Protein AF-A0A9P0QB07-F1 (afdb_monomer)

Sequence (130 aa):
MILVLLLAVHTHYSDSAAIVNGRYKPMEPALGEVPFQVSLSMRINGSHYPFCGGSLVHPRWVLTAAHCLEQDGEPFPPHMMYATVGTININGKGGQRIKVETFIMNRKYLESDSGYDIGVVKLSANAKLD

Radius of gyration: 22.42 Å; Cα contacts (8 Å, |Δi|>4): 224; chains: 1; bounding box: 50×83×38 Å

Organism: Acanthoscelides obtectus (NCBI:txid200917)

Nearest PDB structures (foldseek):
  8ase-assembly2_B  TM=8.357E-01  e=7.840E-07  Homo sapiens
  6fug-assembly4_D  TM=8.154E-01  e=1.175E-06  Homo sapiens
  5zfi-assembly1_A  TM=8.701E-01  e=3.140E-06  Mus musculus
  8d95-assembly1_A  TM=8.135E-01  e=7.055E-06  Homo sapiens
  2xxl-assembly2_B  TM=6.632E-01  e=4.193E-06  Drosophila melanogaster

Structure (mmCIF, N/CA/C/O backbone):
data_AF-A0A9P0QB07-F1
#
_entry.id   AF-A0A9P0QB07-F1
#
loop_
_atom_site.group_PDB
_atom_site.id
_atom_site.type_symbol
_atom_site.label_atom_id
_atom_site.label_alt_id
_atom_site.label_comp_id
_atom_site.label_asym_id
_atom_site.label_entity_id
_atom_site.label_seq_id
_atom_site.pdbx_PDB_ins_code
_atom_site.Cartn_x
_atom_site.Cartn_y
_atom_site.Cartn_z
_atom_site.occupancy
_atom_site.B_iso_or_equiv
_atom_site.auth_seq_id
_atom_site.auth_comp_id
_atom_site.auth_asym_id
_atom_site.auth_atom_id
_atom_site.pdbx_PDB_model_num
ATOM 1 N N . MET A 1 1 ? 35.351 -67.241 -6.626 1.00 45.25 1 MET A N 1
ATOM 2 C CA . MET A 1 1 ? 35.882 -66.023 -5.968 1.00 45.25 1 MET A CA 1
ATOM 3 C C . MET A 1 1 ? 36.301 -65.094 -7.098 1.00 45.25 1 MET A C 1
ATOM 5 O O . MET A 1 1 ? 37.135 -65.509 -7.875 1.00 45.25 1 MET A O 1
ATOM 9 N N . ILE A 1 2 ? 35.697 -63.940 -7.362 1.00 42.00 2 ILE A N 1
ATOM 10 C CA . ILE A 1 2 ? 35.204 -62.908 -6.449 1.00 42.00 2 ILE A CA 1
ATOM 11 C C . ILE A 1 2 ? 33.822 -62.417 -6.904 1.00 42.00 2 ILE A C 1
ATOM 13 O O . ILE A 1 2 ? 33.584 -62.132 -8.072 1.00 42.00 2 ILE A O 1
ATOM 17 N N . LEU A 1 3 ? 32.938 -62.359 -5.917 1.00 41.25 3 LEU A N 1
ATOM 18 C CA . LEU A 1 3 ? 31.635 -61.719 -5.885 1.00 41.25 3 LEU A CA 1
ATOM 19 C C . LEU A 1 3 ? 31.871 -60.204 -5.757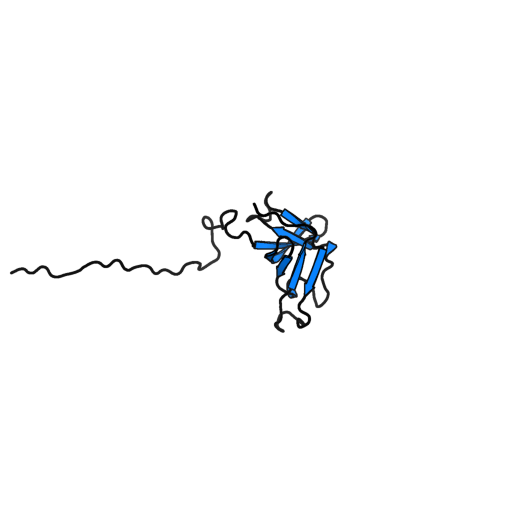 1.00 41.25 3 LEU A C 1
ATOM 21 O O . LEU A 1 3 ? 32.467 -59.790 -4.765 1.00 41.25 3 LEU A O 1
ATOM 25 N N . VAL A 1 4 ? 31.437 -59.380 -6.715 1.00 52.78 4 VAL A N 1
ATOM 26 C CA . VAL A 1 4 ? 31.348 -57.924 -6.497 1.00 52.78 4 VAL A CA 1
ATOM 27 C C . VAL A 1 4 ? 29.891 -57.593 -6.204 1.00 52.78 4 VAL A C 1
ATOM 29 O O . VAL A 1 4 ? 29.032 -57.582 -7.082 1.00 52.78 4 VAL A O 1
ATOM 32 N N . LEU A 1 5 ? 29.641 -57.429 -4.909 1.00 48.16 5 LEU A N 1
ATOM 33 C CA . LEU A 1 5 ? 28.399 -57.015 -4.277 1.00 48.16 5 LEU A CA 1
ATOM 34 C C . LEU A 1 5 ? 28.233 -55.490 -4.425 1.00 48.16 5 LEU A C 1
ATOM 36 O O . LEU A 1 5 ? 29.181 -54.779 -4.119 1.00 48.16 5 LEU A O 1
ATOM 40 N N . LEU A 1 6 ? 27.017 -55.056 -4.796 1.00 50.19 6 LEU A N 1
ATOM 41 C CA . LEU A 1 6 ? 26.301 -53.818 -4.407 1.00 50.19 6 LEU A CA 1
ATOM 42 C C . LEU A 1 6 ? 27.039 -52.469 -4.609 1.00 50.19 6 LEU A C 1
ATOM 44 O O . LEU A 1 6 ? 28.155 -52.250 -4.175 1.00 50.19 6 LEU A O 1
ATOM 48 N N . LEU A 1 7 ? 26.424 -51.448 -5.199 1.00 53.34 7 LEU A N 1
ATOM 49 C CA . LEU A 1 7 ? 25.240 -50.776 -4.671 1.00 53.34 7 LEU A CA 1
ATOM 50 C C . LEU A 1 7 ? 24.532 -50.051 -5.820 1.00 53.34 7 LEU A C 1
ATOM 52 O O . LEU A 1 7 ? 25.147 -49.281 -6.557 1.00 53.34 7 LEU A O 1
ATOM 56 N N . ALA A 1 8 ? 23.222 -50.260 -5.938 1.00 56.44 8 ALA A N 1
ATOM 57 C CA . ALA A 1 8 ? 22.360 -49.331 -6.646 1.00 56.44 8 ALA A CA 1
ATOM 58 C C . ALA A 1 8 ? 22.511 -47.961 -5.977 1.00 56.44 8 ALA A C 1
ATOM 60 O O . ALA A 1 8 ? 22.034 -47.765 -4.857 1.00 56.44 8 ALA A O 1
ATOM 61 N N . VAL A 1 9 ? 23.179 -47.020 -6.644 1.00 54.38 9 VAL A N 1
ATOM 62 C CA . VAL A 1 9 ? 23.099 -45.615 -6.256 1.00 54.38 9 VAL A CA 1
ATOM 63 C C . VAL A 1 9 ? 21.693 -45.161 -6.631 1.00 54.38 9 VAL A C 1
ATOM 65 O O . VAL A 1 9 ? 21.444 -44.654 -7.719 1.00 54.38 9 VAL A O 1
ATOM 68 N N . HIS A 1 10 ? 20.746 -45.385 -5.723 1.00 51.69 10 HIS A N 1
ATOM 69 C CA . HIS A 1 10 ? 19.566 -44.547 -5.664 1.00 51.69 10 HIS A CA 1
ATOM 70 C C . HIS A 1 10 ? 20.079 -43.158 -5.298 1.00 51.69 10 HIS A C 1
ATOM 72 O O . HIS A 1 10 ? 20.269 -42.852 -4.122 1.00 51.69 10 HIS A O 1
ATOM 78 N N . THR A 1 11 ? 20.325 -42.302 -6.288 1.00 51.16 11 THR A N 1
ATOM 79 C CA . THR A 1 11 ? 20.389 -40.863 -6.041 1.00 51.16 11 THR A CA 1
ATOM 80 C C . THR A 1 11 ? 18.973 -40.378 -5.725 1.00 51.16 11 THR A C 1
ATOM 82 O O . THR A 1 11 ? 18.347 -39.676 -6.511 1.00 51.16 11 THR A O 1
ATOM 85 N N . HIS A 1 12 ? 18.438 -40.778 -4.574 1.00 55.56 12 HIS A N 1
ATOM 86 C CA . HIS A 1 12 ? 17.408 -40.013 -3.893 1.00 55.56 12 HIS A CA 1
ATOM 87 C C . HIS A 1 12 ? 18.133 -38.998 -3.014 1.00 55.56 12 HIS A C 1
ATOM 89 O O . HIS A 1 12 ? 18.338 -39.219 -1.826 1.00 55.56 12 HIS A O 1
ATOM 95 N N . TYR A 1 13 ? 18.559 -37.893 -3.624 1.00 48.50 13 TYR A N 1
ATOM 96 C CA . TYR A 1 13 ? 18.925 -36.693 -2.881 1.00 48.50 13 TYR A CA 1
ATOM 97 C C . TYR A 1 13 ? 18.205 -35.495 -3.496 1.00 48.50 13 TYR A C 1
ATOM 99 O O . TYR A 1 13 ? 18.757 -34.724 -4.274 1.00 48.50 13 TYR A O 1
ATOM 107 N N . SER A 1 14 ? 16.918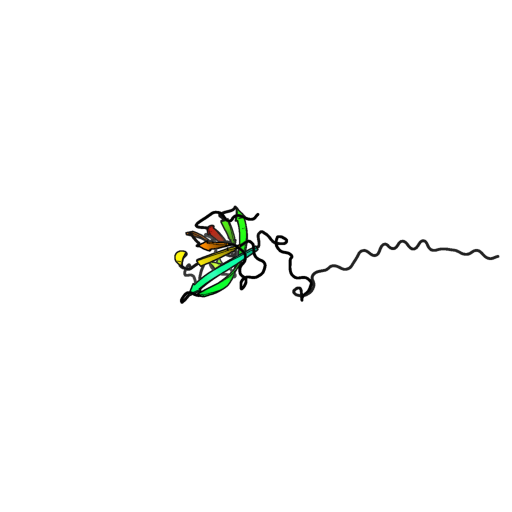 -35.402 -3.180 1.00 59.94 14 SER A N 1
ATOM 108 C CA . SER A 1 14 ? 16.169 -34.155 -3.225 1.00 59.94 14 SER A CA 1
ATOM 109 C C . SER A 1 14 ? 15.953 -33.741 -1.779 1.00 59.94 14 SER A C 1
ATOM 111 O O . SER A 1 14 ? 14.929 -34.098 -1.207 1.00 59.94 14 SER A O 1
ATOM 113 N N . ASP A 1 15 ? 16.913 -33.029 -1.187 1.00 61.66 15 ASP A N 1
ATOM 114 C CA . ASP A 1 15 ? 16.585 -32.105 -0.105 1.00 61.66 15 ASP A CA 1
ATOM 115 C C . ASP A 1 15 ? 17.647 -31.012 0.054 1.00 61.66 15 ASP A C 1
ATOM 117 O O . ASP A 1 15 ? 18.802 -31.243 0.419 1.00 61.66 15 ASP A O 1
ATOM 121 N N . SER A 1 16 ? 17.243 -29.786 -0.242 1.00 60.06 16 SER A N 1
ATOM 122 C CA . SER A 1 16 ? 17.785 -28.589 0.388 1.00 60.06 16 SER A CA 1
ATOM 123 C C . SER A 1 16 ? 16.675 -27.557 0.317 1.00 60.06 16 SER A C 1
ATOM 125 O O . SER A 1 16 ? 16.507 -26.880 -0.698 1.00 60.06 16 SER A O 1
ATOM 127 N N . ALA A 1 17 ? 15.865 -27.494 1.373 1.00 69.12 17 ALA A N 1
ATOM 128 C CA . ALA A 1 17 ? 14.925 -26.405 1.582 1.00 69.12 17 ALA A CA 1
ATOM 129 C C . ALA A 1 17 ? 15.602 -25.047 1.302 1.00 69.12 17 ALA A C 1
ATOM 131 O O . ALA A 1 17 ? 16.729 -24.789 1.730 1.00 69.12 17 ALA A O 1
ATOM 132 N N . ALA A 1 18 ? 14.907 -24.200 0.544 1.00 70.19 18 ALA A N 1
ATOM 133 C CA . ALA A 1 18 ? 15.418 -22.963 -0.034 1.00 70.19 18 ALA A CA 1
ATOM 134 C C . ALA A 1 18 ? 14.493 -21.767 0.268 1.00 70.19 18 ALA A C 1
ATOM 136 O O . ALA A 1 18 ? 13.335 -21.933 0.640 1.00 70.19 18 ALA A O 1
ATOM 137 N N . ILE A 1 19 ? 15.047 -20.565 0.059 1.00 66.31 19 ILE A N 1
ATOM 138 C CA . ILE A 1 19 ? 14.808 -19.296 0.778 1.00 66.31 19 ILE A CA 1
ATOM 139 C C . ILE A 1 19 ? 15.261 -19.369 2.249 1.00 66.31 19 ILE A C 1
ATOM 141 O O . ILE A 1 19 ? 14.477 -19.577 3.168 1.00 66.31 19 ILE A O 1
ATOM 145 N N . VAL A 1 20 ? 16.561 -19.122 2.447 1.00 73.62 20 VAL A N 1
ATOM 146 C CA . VAL A 1 20 ? 17.168 -18.596 3.682 1.00 73.62 20 VAL A CA 1
ATOM 147 C C . VAL A 1 20 ? 17.962 -17.341 3.277 1.00 73.62 20 VAL A C 1
ATOM 149 O O . VAL A 1 20 ? 18.719 -17.401 2.307 1.00 73.62 20 VAL A O 1
ATOM 152 N N . ASN A 1 21 ? 17.784 -16.230 4.011 1.00 79.06 21 ASN A N 1
ATOM 153 C CA . ASN A 1 21 ? 18.064 -14.818 3.651 1.00 79.06 21 ASN A CA 1
ATOM 154 C C . ASN A 1 21 ? 17.045 -14.165 2.692 1.00 79.06 21 ASN A C 1
ATOM 156 O O . ASN A 1 21 ? 16.202 -14.827 2.090 1.00 79.06 21 ASN A O 1
ATOM 160 N N . GLY A 1 22 ? 17.149 -12.837 2.543 1.00 70.38 22 GLY A N 1
ATOM 161 C CA . GLY A 1 22 ? 16.575 -12.103 1.414 1.00 70.38 22 GLY A CA 1
ATOM 162 C C . GLY A 1 22 ? 17.403 -12.365 0.156 1.00 70.38 22 GLY A C 1
ATOM 163 O O . GLY A 1 22 ? 18.632 -12.416 0.221 1.00 70.38 22 GLY A O 1
ATOM 164 N N . ARG A 1 23 ? 16.741 -12.591 -0.981 1.00 71.00 23 ARG A N 1
ATOM 165 C CA . ARG A 1 23 ? 17.412 -12.906 -2.248 1.00 71.00 23 ARG A CA 1
ATOM 166 C C . ARG A 1 23 ? 18.409 -11.777 -2.599 1.00 71.00 23 ARG A C 1
ATOM 168 O O . ARG A 1 23 ? 18.017 -10.625 -2.702 1.00 71.00 23 ARG A O 1
ATOM 175 N N . TYR A 1 24 ? 19.699 -12.098 -2.753 1.00 55.59 24 TYR A N 1
ATOM 176 C CA . TYR A 1 24 ? 20.693 -11.214 -3.385 1.00 55.59 24 TYR A CA 1
ATOM 177 C C . TYR A 1 24 ? 20.628 -11.451 -4.899 1.00 55.59 24 TYR A C 1
ATOM 179 O O . TYR A 1 24 ? 20.307 -12.567 -5.330 1.00 55.59 24 TYR A O 1
ATOM 187 N N . LYS A 1 25 ? 20.927 -10.438 -5.727 1.00 56.00 25 LYS A N 1
ATOM 188 C CA . LYS A 1 25 ? 21.062 -10.649 -7.181 1.00 56.00 25 LYS A CA 1
ATOM 189 C C . LYS A 1 25 ? 21.939 -11.890 -7.418 1.00 56.00 25 LYS A C 1
ATOM 191 O O . LYS A 1 25 ? 23.031 -11.954 -6.859 1.00 56.00 25 LYS A O 1
ATOM 196 N N . PRO A 1 26 ? 21.481 -12.875 -8.205 1.00 58.25 26 PRO A N 1
ATOM 197 C CA . PRO A 1 26 ? 20.534 -12.723 -9.311 1.00 58.25 26 PRO A CA 1
ATOM 198 C C . PRO A 1 26 ? 19.084 -13.166 -9.040 1.00 58.25 26 PRO A C 1
ATOM 200 O O . PRO A 1 26 ? 18.301 -13.172 -9.980 1.00 58.25 26 PRO A O 1
ATOM 203 N N . MET A 1 27 ? 18.696 -13.541 -7.816 1.00 65.38 27 MET A N 1
ATOM 204 C CA . MET A 1 27 ? 17.413 -14.236 -7.593 1.00 65.38 27 MET A CA 1
ATOM 205 C C . MET A 1 27 ? 16.186 -13.318 -7.387 1.00 65.38 27 MET A C 1
ATOM 207 O O . MET A 1 27 ? 15.149 -13.794 -6.939 1.00 65.38 27 MET A O 1
ATOM 211 N N . GLU A 1 28 ? 16.254 -12.023 -7.702 1.00 74.12 28 GLU A N 1
ATOM 212 C CA . GLU A 1 28 ? 15.074 -11.135 -7.647 1.00 74.12 28 GLU A CA 1
ATOM 213 C C . GLU A 1 28 ? 13.888 -11.730 -8.428 1.00 74.12 28 GLU A C 1
ATOM 215 O O . GLU A 1 28 ? 14.119 -12.362 -9.464 1.00 74.12 28 GLU A O 1
ATOM 220 N N . PRO A 1 29 ? 12.637 -11.559 -7.956 1.00 79.69 29 PRO A N 1
ATOM 221 C CA . PRO A 1 29 ? 11.487 -12.099 -8.660 1.00 79.69 29 PRO A CA 1
ATOM 222 C C . PRO A 1 29 ? 11.454 -11.570 -10.092 1.00 79.69 29 PRO A C 1
ATOM 224 O O . PRO A 1 29 ? 11.656 -10.375 -10.330 1.00 79.69 29 PRO A O 1
ATOM 227 N N . ALA A 1 30 ? 11.181 -12.450 -11.050 1.00 86.88 30 ALA A N 1
ATOM 228 C CA . ALA A 1 30 ? 10.927 -12.023 -12.416 1.00 86.88 30 ALA A CA 1
ATOM 229 C C . ALA A 1 30 ? 9.674 -11.132 -12.458 1.00 86.88 30 ALA A C 1
ATOM 231 O O . ALA A 1 30 ? 8.772 -11.236 -11.618 1.00 86.88 30 ALA A O 1
ATOM 232 N N . LEU A 1 31 ? 9.589 -10.247 -13.455 1.00 87.62 31 LEU A N 1
ATOM 233 C CA . LEU A 1 31 ? 8.369 -9.473 -13.665 1.00 87.62 31 LEU A CA 1
ATOM 234 C C . LEU A 1 31 ? 7.199 -10.445 -13.887 1.00 87.62 31 LEU A C 1
ATOM 236 O O . LEU A 1 31 ? 7.266 -11.293 -14.772 1.00 87.62 31 LEU A O 1
ATOM 240 N N . GLY A 1 32 ? 6.157 -10.329 -13.063 1.00 87.25 32 GLY A N 1
ATOM 241 C CA . GLY A 1 32 ? 4.999 -11.226 -13.093 1.00 87.25 32 GLY A CA 1
ATOM 242 C C . GLY A 1 32 ? 5.088 -12.455 -12.178 1.00 87.25 32 GLY A C 1
ATOM 243 O O . GLY A 1 32 ? 4.086 -13.143 -12.042 1.00 87.25 32 GLY A O 1
ATOM 244 N N . GLU A 1 33 ? 6.213 -12.716 -11.497 1.00 90.00 33 GLU A N 1
ATOM 245 C CA . GLU A 1 33 ? 6.332 -13.834 -10.532 1.00 90.00 33 GLU A CA 1
ATOM 246 C C . GLU A 1 33 ? 5.476 -13.604 -9.272 1.00 90.00 33 GLU A C 1
ATOM 248 O O . GLU A 1 33 ? 4.911 -14.541 -8.713 1.00 90.00 33 GLU A O 1
ATOM 253 N N . VAL A 1 34 ? 5.333 -12.342 -8.851 1.00 91.50 34 VAL A N 1
ATOM 254 C CA . VAL A 1 34 ? 4.519 -11.916 -7.696 1.00 91.50 34 VAL A CA 1
ATOM 255 C C . VAL A 1 34 ? 3.493 -10.853 -8.112 1.00 91.50 34 VAL A C 1
ATOM 257 O O . VAL A 1 34 ? 3.557 -9.703 -7.674 1.00 91.50 34 VAL A O 1
ATOM 260 N N . PRO A 1 35 ? 2.533 -11.194 -8.992 1.00 92.38 35 PRO A N 1
ATOM 261 C CA . PRO A 1 35 ? 1.668 -10.206 -9.641 1.00 92.38 35 PRO A CA 1
ATOM 262 C C . PRO A 1 35 ? 0.727 -9.510 -8.648 1.00 92.38 35 PRO A C 1
ATOM 264 O O . PRO A 1 35 ? 0.310 -8.376 -8.867 1.00 92.38 35 PRO A O 1
ATOM 267 N N . PHE A 1 36 ? 0.431 -10.169 -7.527 1.00 96.19 36 PHE A N 1
ATOM 268 C CA . PHE A 1 36 ? -0.394 -9.637 -6.448 1.00 96.19 36 PHE A CA 1
ATOM 269 C C . PHE A 1 36 ? 0.352 -8.665 -5.524 1.00 96.19 36 PHE A C 1
ATOM 271 O O . PHE A 1 36 ? -0.308 -8.014 -4.719 1.00 96.19 36 PHE A O 1
ATOM 278 N N . GLN A 1 37 ? 1.684 -8.548 -5.602 1.00 96.81 37 GLN A N 1
ATOM 279 C CA . GLN A 1 37 ? 2.441 -7.681 -4.701 1.00 96.81 37 GLN A CA 1
ATOM 280 C C . GLN A 1 37 ? 2.061 -6.212 -4.912 1.00 96.81 37 GLN A C 1
ATOM 282 O O . GLN A 1 37 ? 2.099 -5.684 -6.028 1.00 96.81 37 GLN A O 1
ATOM 287 N N . VAL A 1 38 ? 1.731 -5.538 -3.812 1.00 98.12 38 VAL A N 1
ATOM 288 C CA . VAL A 1 38 ? 1.395 -4.114 -3.788 1.00 98.12 38 VAL A CA 1
ATOM 289 C C . VAL A 1 38 ? 2.346 -3.384 -2.862 1.00 98.12 38 VAL A C 1
ATOM 291 O O . VAL A 1 38 ? 2.655 -3.859 -1.772 1.00 98.12 38 VAL A O 1
ATOM 294 N N . SER A 1 39 ? 2.760 -2.187 -3.265 1.00 97.81 39 SER A N 1
ATOM 295 C CA . SER A 1 39 ? 3.326 -1.214 -2.337 1.00 97.81 39 SER A CA 1
ATOM 296 C C . SER A 1 39 ? 2.328 -0.101 -2.056 1.00 97.81 39 SER A C 1
ATOM 298 O O . SER A 1 39 ? 1.833 0.550 -2.981 1.00 97.81 39 SER A O 1
ATOM 300 N N . LEU A 1 40 ? 2.058 0.127 -0.774 1.00 98.44 40 LEU A N 1
ATOM 301 C CA . LEU A 1 40 ? 1.329 1.285 -0.284 1.00 98.44 40 LEU A CA 1
ATOM 302 C C . LEU A 1 40 ? 2.312 2.425 -0.017 1.00 98.44 40 LEU A C 1
ATOM 304 O O . LEU A 1 40 ? 3.371 2.241 0.586 1.00 98.44 40 LEU A O 1
ATOM 308 N N . SER A 1 41 ? 1.953 3.612 -0.496 1.00 97.62 41 SER A N 1
ATOM 309 C CA . SER A 1 41 ? 2.778 4.813 -0.404 1.00 97.62 41 SER A CA 1
ATOM 310 C C . SER A 1 41 ? 1.946 6.042 -0.070 1.00 97.62 41 SER A C 1
ATOM 312 O O . SER A 1 41 ? 0.783 6.136 -0.470 1.00 97.62 41 SER A O 1
ATOM 314 N N . MET A 1 42 ? 2.548 6.997 0.634 1.00 97.12 42 MET A N 1
ATOM 315 C CA . MET A 1 42 ? 1.970 8.320 0.859 1.00 97.12 42 MET A CA 1
ATOM 316 C C . MET A 1 42 ? 2.595 9.339 -0.082 1.00 97.12 42 MET A C 1
ATOM 318 O O . MET A 1 42 ? 3.795 9.299 -0.349 1.00 97.12 42 MET A O 1
ATOM 322 N N . ARG A 1 43 ? 1.788 10.278 -0.573 1.00 95.69 43 ARG A N 1
ATOM 323 C CA . ARG A 1 43 ? 2.269 11.425 -1.339 1.00 95.69 43 ARG A CA 1
ATOM 324 C C . ARG A 1 43 ? 2.509 12.607 -0.408 1.00 95.69 43 ARG A C 1
ATOM 326 O O . ARG A 1 43 ? 1.558 13.245 0.028 1.00 95.69 43 ARG A O 1
ATOM 333 N N . ILE A 1 44 ? 3.777 12.924 -0.170 1.00 94.25 44 ILE A N 1
ATOM 334 C CA . ILE A 1 44 ? 4.221 14.022 0.696 1.00 94.25 44 ILE A CA 1
ATOM 335 C C . ILE A 1 44 ? 5.131 14.926 -0.140 1.00 94.25 44 ILE A C 1
ATOM 337 O O . ILE A 1 44 ? 6.033 14.443 -0.818 1.00 94.25 44 ILE A O 1
ATOM 341 N N . ASN A 1 45 ? 4.878 16.238 -0.153 1.00 94.06 45 ASN A N 1
ATOM 342 C CA . ASN A 1 45 ? 5.690 17.222 -0.891 1.00 94.06 45 ASN A CA 1
ATOM 343 C C . ASN A 1 45 ? 5.955 16.853 -2.368 1.00 94.06 45 ASN A C 1
ATOM 345 O O . ASN A 1 45 ? 7.033 17.088 -2.904 1.00 94.06 45 ASN A O 1
ATOM 349 N N . GLY A 1 46 ? 4.972 16.235 -3.031 1.00 90.69 46 GLY A N 1
ATOM 350 C CA . GLY A 1 46 ? 5.080 15.810 -4.432 1.00 90.69 46 GLY A CA 1
ATOM 351 C C . GLY A 1 46 ? 5.772 14.461 -4.662 1.00 90.69 46 GLY A C 1
ATOM 352 O O . GLY A 1 46 ? 5.639 13.919 -5.756 1.00 90.69 46 GLY A O 1
ATOM 353 N N . SER A 1 47 ? 6.409 13.886 -3.642 1.00 92.62 47 SER A N 1
ATOM 354 C CA . SER A 1 47 ? 7.093 12.590 -3.698 1.00 92.62 47 SER A CA 1
ATOM 355 C C . SER A 1 47 ? 6.236 11.472 -3.109 1.00 92.62 47 SER A C 1
ATOM 357 O O . SER A 1 47 ? 5.412 11.708 -2.228 1.00 92.62 47 SER A O 1
ATOM 359 N N . HIS A 1 48 ? 6.426 10.246 -3.600 1.00 92.81 48 HIS A N 1
ATOM 360 C CA . HIS A 1 48 ? 5.770 9.051 -3.068 1.00 92.81 48 HIS A CA 1
ATOM 361 C C . HIS A 1 48 ? 6.721 8.309 -2.132 1.00 92.81 48 HIS A C 1
ATOM 363 O O . HIS A 1 48 ? 7.801 7.907 -2.556 1.00 92.81 48 HIS A O 1
ATOM 369 N N . TYR A 1 49 ? 6.293 8.099 -0.892 1.00 95.38 49 TYR A N 1
ATOM 370 C CA . TYR A 1 49 ? 7.050 7.413 0.149 1.00 95.38 49 TYR A CA 1
ATOM 371 C C . TYR A 1 49 ? 6.392 6.064 0.439 1.00 95.38 49 TYR A C 1
ATOM 373 O O . TYR A 1 49 ? 5.303 6.045 1.018 1.00 95.38 49 TYR A O 1
ATOM 381 N N . PRO A 1 50 ? 6.986 4.946 -0.014 1.00 96.19 50 PRO A N 1
ATOM 382 C CA . PRO A 1 50 ? 6.524 3.605 0.327 1.00 96.19 50 PRO A CA 1
ATOM 383 C C . PRO A 1 50 ? 6.632 3.380 1.833 1.00 96.19 50 PRO A C 1
ATOM 385 O O . PRO A 1 50 ? 7.666 3.697 2.417 1.00 96.19 50 PRO A O 1
ATOM 388 N N . PHE A 1 51 ? 5.588 2.831 2.447 1.00 97.19 51 PHE A N 1
ATOM 389 C CA . PHE A 1 51 ? 5.559 2.605 3.897 1.00 97.19 51 PHE A CA 1
ATOM 390 C C . PHE A 1 51 ? 5.033 1.216 4.280 1.00 97.19 51 PHE A C 1
ATOM 392 O O . PHE A 1 51 ? 5.451 0.676 5.296 1.00 97.19 51 PHE A O 1
ATOM 399 N N . CYS A 1 52 ? 4.176 0.605 3.455 1.00 98.31 52 CYS A N 1
ATOM 400 C CA . CYS A 1 52 ? 3.643 -0.737 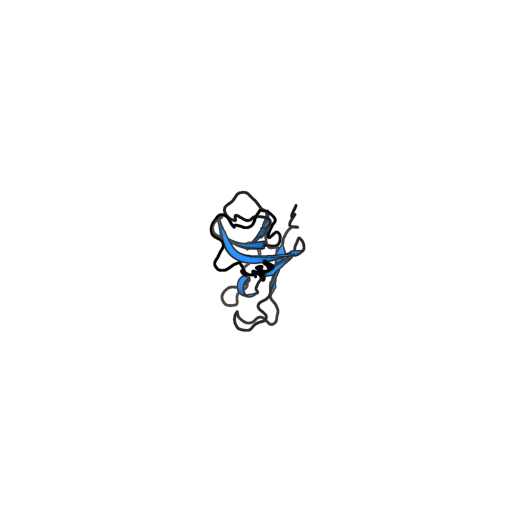3.693 1.00 98.31 52 CYS A CA 1
ATOM 401 C C . CYS A 1 52 ? 3.553 -1.559 2.403 1.00 98.31 52 CYS A C 1
ATOM 403 O O . CYS A 1 52 ? 3.626 -1.038 1.284 1.00 98.31 52 CYS A O 1
ATOM 405 N N . GLY A 1 53 ? 3.378 -2.867 2.576 1.00 98.31 53 GLY A N 1
ATOM 406 C CA . GLY A 1 53 ? 2.997 -3.791 1.514 1.00 98.31 53 GLY A CA 1
ATOM 407 C C . GLY A 1 53 ? 1.484 -4.002 1.435 1.00 98.31 53 GLY A C 1
ATOM 408 O O . GLY A 1 53 ? 0.712 -3.426 2.196 1.00 98.31 53 GLY A O 1
ATOM 409 N N . GLY A 1 54 ? 1.066 -4.860 0.513 1.00 98.50 54 GLY A N 1
ATOM 410 C CA . GLY A 1 54 ? -0.299 -5.357 0.403 1.00 98.50 54 GLY A CA 1
ATOM 411 C C . GLY A 1 54 ? -0.406 -6.432 -0.675 1.00 98.50 54 GLY A C 1
ATOM 412 O O . GLY A 1 54 ? 0.547 -6.678 -1.414 1.00 98.50 54 GLY A O 1
ATOM 413 N N . SER A 1 55 ? -1.572 -7.064 -0.774 1.00 98.62 55 SER A N 1
ATOM 414 C CA . SER A 1 55 ? -1.886 -8.074 -1.791 1.00 98.62 55 SER A CA 1
ATOM 415 C C . SER A 1 55 ? -3.113 -7.670 -2.600 1.00 98.62 55 SER A C 1
ATOM 417 O O . SER A 1 55 ? -4.178 -7.429 -2.035 1.00 98.62 55 SER A O 1
ATOM 419 N N . LEU A 1 56 ? -2.997 -7.606 -3.924 1.00 98.44 56 LEU A N 1
ATOM 420 C CA . LEU A 1 56 ? -4.130 -7.359 -4.810 1.00 98.44 56 LEU A CA 1
ATOM 421 C C . LEU A 1 56 ? -5.004 -8.621 -4.875 1.00 98.44 56 LEU A C 1
ATOM 423 O O . 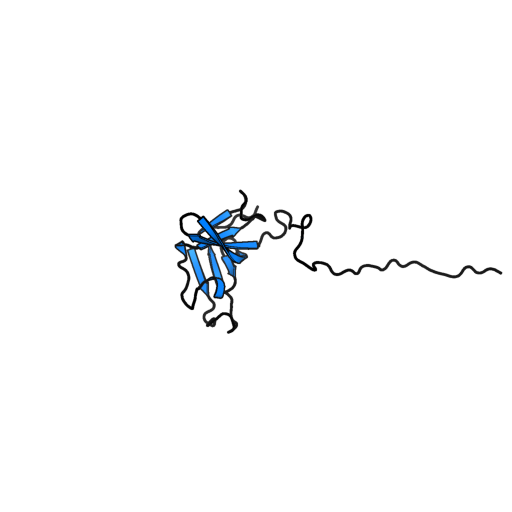LEU A 1 56 ? -4.638 -9.603 -5.511 1.00 98.44 56 LEU A O 1
ATOM 427 N N . VAL A 1 57 ? -6.164 -8.586 -4.219 1.00 98.31 57 VAL A N 1
ATOM 428 C CA . VAL A 1 57 ? -7.111 -9.720 -4.146 1.00 98.31 57 VAL A CA 1
ATOM 429 C C . VAL A 1 57 ? -8.275 -9.584 -5.132 1.00 98.31 57 VAL A C 1
ATOM 431 O O . VAL A 1 57 ? -9.017 -10.527 -5.382 1.00 98.31 57 VAL A O 1
ATOM 434 N N . HIS A 1 58 ? -8.440 -8.393 -5.704 1.00 98.06 58 HIS A N 1
ATOM 435 C CA . HIS A 1 58 ? -9.398 -8.054 -6.753 1.00 98.06 58 HIS A CA 1
ATOM 436 C C . HIS A 1 58 ? -8.828 -6.858 -7.528 1.00 98.06 58 HIS A C 1
ATOM 438 O O . HIS A 1 58 ? -8.141 -6.048 -6.904 1.00 98.06 58 HIS A O 1
ATOM 444 N N . PRO A 1 59 ? -9.182 -6.613 -8.807 1.00 98.06 59 PRO A N 1
ATOM 445 C CA . PRO A 1 59 ? -8.704 -5.442 -9.557 1.00 98.06 59 PRO A CA 1
ATOM 446 C C . PRO A 1 59 ? -8.864 -4.081 -8.857 1.00 98.06 59 PRO A C 1
ATOM 448 O O . PRO A 1 59 ? -8.215 -3.119 -9.235 1.00 98.06 59 PRO A O 1
ATOM 451 N N . ARG A 1 60 ? -9.714 -3.973 -7.830 1.00 98.38 60 ARG A N 1
ATOM 452 C CA . ARG A 1 60 ? -9.909 -2.747 -7.031 1.00 98.38 60 ARG A CA 1
ATOM 453 C C . ARG A 1 60 ? -9.680 -2.904 -5.535 1.00 98.38 60 ARG A C 1
ATOM 455 O O . ARG A 1 60 ? -9.893 -1.931 -4.822 1.00 98.38 60 ARG A O 1
ATOM 462 N N . TRP A 1 61 ? -9.327 -4.091 -5.054 1.00 98.75 61 TRP A N 1
ATOM 463 C CA . TRP A 1 61 ? -9.181 -4.323 -3.619 1.00 98.75 61 TRP A CA 1
ATOM 464 C C . TRP A 1 61 ? -7.805 -4.874 -3.306 1.00 98.75 61 TRP A C 1
ATOM 466 O O . TRP A 1 61 ? -7.389 -5.896 -3.856 1.00 98.75 61 TRP A O 1
ATOM 476 N N . VAL A 1 62 ? -7.126 -4.182 -2.399 1.00 98.88 62 VAL A N 1
ATOM 477 C CA . VAL A 1 62 ? -5.848 -4.592 -1.832 1.00 98.88 62 VAL A CA 1
ATOM 478 C C . VAL A 1 62 ? -6.086 -4.995 -0.385 1.00 98.88 62 VAL A C 1
ATOM 480 O O . VAL A 1 62 ? -6.648 -4.222 0.387 1.00 98.88 62 VAL A O 1
ATOM 483 N N . LEU A 1 63 ? -5.671 -6.202 -0.028 1.00 98.88 63 LEU A N 1
ATOM 484 C CA . LEU A 1 63 ? -5.604 -6.675 1.346 1.00 98.88 63 LEU A CA 1
ATOM 485 C C . LEU A 1 63 ? -4.299 -6.192 1.989 1.00 98.88 63 LEU A C 1
ATOM 487 O O . LEU A 1 63 ? -3.242 -6.263 1.363 1.00 98.88 63 LEU A O 1
ATOM 491 N N . THR A 1 64 ? -4.369 -5.707 3.223 1.00 98.75 64 THR A N 1
ATOM 492 C CA . THR A 1 64 ? -3.226 -5.196 3.992 1.00 98.75 64 THR A CA 1
ATOM 493 C C . THR A 1 64 ? -3.475 -5.371 5.495 1.00 98.75 64 THR A C 1
ATOM 495 O O . THR A 1 64 ? -4.537 -5.843 5.901 1.00 98.75 64 THR A O 1
ATOM 498 N N . ALA A 1 65 ? -2.506 -4.992 6.321 1.00 98.31 65 ALA A N 1
ATOM 499 C CA . ALA A 1 65 ? -2.679 -4.807 7.757 1.00 98.31 65 ALA A CA 1
ATOM 500 C C . ALA A 1 65 ? -3.511 -3.547 8.069 1.00 98.31 65 ALA A C 1
ATOM 502 O O . ALA A 1 65 ? -3.499 -2.587 7.291 1.00 98.31 65 ALA A O 1
ATOM 503 N N . ALA A 1 66 ? -4.226 -3.545 9.195 1.00 98.31 66 ALA A N 1
ATOM 504 C CA . ALA A 1 66 ? -4.959 -2.380 9.685 1.00 98.31 66 ALA A CA 1
ATOM 505 C C . ALA A 1 66 ? -4.003 -1.301 10.211 1.00 98.31 66 ALA A C 1
ATOM 507 O O . ALA A 1 66 ? -4.218 -0.133 9.902 1.00 98.31 66 ALA A O 1
ATOM 508 N N . HIS A 1 67 ? -2.904 -1.682 10.873 1.00 97.38 67 HIS A N 1
ATOM 509 C CA . HIS A 1 67 ? -1.896 -0.727 11.357 1.00 97.38 67 HIS A CA 1
ATOM 510 C C . HIS A 1 67 ? -1.227 0.068 10.221 1.00 97.38 67 HIS A C 1
ATOM 512 O O . HIS A 1 67 ? -0.675 1.138 10.433 1.00 97.38 67 HIS A O 1
ATOM 518 N N . CYS A 1 68 ? -1.283 -0.426 8.978 1.00 98.06 68 CYS A N 1
ATOM 519 C CA . CYS A 1 68 ? -0.818 0.319 7.804 1.00 98.06 68 CYS A CA 1
ATOM 520 C C . CYS A 1 68 ? -1.768 1.460 7.392 1.00 98.06 68 CYS A C 1
ATOM 522 O O . CYS A 1 68 ? -1.474 2.199 6.454 1.00 98.06 68 CYS A O 1
ATOM 524 N N . LEU A 1 69 ? -2.953 1.563 7.990 1.00 98.12 69 LEU A N 1
ATOM 525 C CA . LEU A 1 69 ? -4.012 2.485 7.574 1.00 98.12 69 LEU A CA 1
ATOM 526 C C . LEU A 1 69 ? -4.239 3.619 8.582 1.00 98.12 69 LEU A C 1
ATOM 528 O O . LEU A 1 69 ? -5.116 4.455 8.363 1.00 98.12 69 LEU A O 1
ATOM 532 N N . GLU A 1 70 ? -3.441 3.672 9.643 1.00 96.12 70 GLU A N 1
ATOM 533 C CA . GLU A 1 70 ? -3.528 4.645 10.727 1.00 96.12 70 GLU A CA 1
ATOM 534 C C . GLU A 1 70 ? -2.143 4.993 11.285 1.00 96.12 70 GLU A C 1
ATOM 536 O O . GLU A 1 70 ? -1.153 4.320 10.994 1.00 96.12 70 GLU A O 1
ATOM 541 N N . GLN A 1 71 ? -2.087 6.084 12.041 1.00 94.00 71 GLN A N 1
ATOM 542 C CA . GLN A 1 71 ? -0.949 6.475 12.857 1.00 94.00 71 GLN A CA 1
ATOM 543 C C . GLN A 1 71 ? -1.476 6.902 14.227 1.00 94.00 71 GLN A C 1
ATOM 545 O O . GLN A 1 71 ? -2.249 7.855 14.315 1.00 94.00 71 GLN A O 1
ATOM 550 N N . ASP A 1 72 ? -1.025 6.228 15.284 1.00 91.69 72 ASP A N 1
ATOM 551 C CA . ASP A 1 72 ? -1.388 6.526 16.675 1.00 91.69 72 ASP A CA 1
ATOM 552 C C . ASP A 1 72 ? -2.914 6.542 16.925 1.00 91.69 72 ASP A C 1
ATOM 554 O O . ASP A 1 72 ? -3.437 7.365 17.675 1.00 91.69 72 ASP A O 1
ATOM 558 N N . GLY A 1 73 ? -3.639 5.626 16.277 1.00 90.81 73 GLY A N 1
ATOM 559 C CA . GLY A 1 73 ? -5.094 5.469 16.341 1.00 90.81 73 GLY A CA 1
ATOM 560 C C . GLY A 1 73 ? -5.868 6.322 15.333 1.00 90.81 73 GLY A C 1
ATOM 561 O O . GLY A 1 73 ? -7.075 6.126 15.165 1.00 90.81 73 GLY A O 1
ATOM 562 N N . GLU A 1 74 ? -5.200 7.237 14.630 1.00 95.12 74 GLU A N 1
ATOM 563 C CA . GLU A 1 74 ? -5.833 8.156 13.688 1.00 95.12 74 GLU A CA 1
ATOM 564 C C . GLU A 1 74 ? -5.705 7.651 12.240 1.00 95.12 74 GLU A C 1
ATOM 566 O O . GLU A 1 74 ? -4.590 7.510 11.726 1.00 95.12 74 GLU A O 1
ATOM 571 N N . PRO A 1 75 ? -6.821 7.393 11.526 1.00 96.75 75 PRO A N 1
ATOM 572 C CA . PRO A 1 75 ? -6.775 6.906 10.152 1.00 96.75 75 PRO A CA 1
ATOM 573 C C . PRO A 1 75 ? -6.052 7.870 9.206 1.00 96.75 75 PRO A C 1
ATOM 575 O O . PRO A 1 75 ? -6.325 9.075 9.185 1.00 96.75 75 PRO A O 1
ATOM 578 N N . PHE A 1 76 ? -5.202 7.338 8.325 1.00 96.88 76 PHE A N 1
ATOM 579 C CA . PHE A 1 76 ? -4.567 8.156 7.298 1.00 96.88 76 PHE A CA 1
ATOM 580 C C . PHE A 1 76 ? -5.607 8.770 6.346 1.00 96.88 76 PHE A C 1
ATOM 582 O O . PHE A 1 76 ? -6.558 8.101 5.939 1.00 96.88 76 PHE A O 1
ATOM 589 N N . PRO A 1 77 ? -5.412 10.015 5.879 1.00 96.75 77 PRO A N 1
ATOM 590 C CA . PRO A 1 77 ? -6.257 10.587 4.839 1.00 96.75 77 PRO A CA 1
ATOM 591 C C . PRO A 1 77 ? -6.135 9.809 3.509 1.00 96.75 77 PRO A C 1
ATOM 593 O O . PRO A 1 77 ? -5.077 9.864 2.868 1.00 96.75 77 PRO A O 1
ATOM 596 N N . PRO A 1 78 ? -7.210 9.162 3.001 1.00 97.12 78 PRO A N 1
ATOM 597 C CA . PRO A 1 78 ? -7.122 8.297 1.816 1.00 97.12 78 PRO A CA 1
ATOM 598 C C . PRO A 1 78 ? -6.585 9.012 0.572 1.00 97.12 78 PRO A C 1
ATOM 600 O O . PRO A 1 78 ? -5.877 8.434 -0.248 1.00 97.12 78 PRO A O 1
ATOM 603 N N . HIS A 1 79 ? -6.866 10.311 0.445 1.00 95.50 79 HIS A N 1
ATOM 604 C CA . HIS A 1 79 ? -6.453 11.111 -0.704 1.00 95.50 79 HIS A CA 1
ATOM 605 C C . HIS A 1 79 ? -4.930 11.304 -0.825 1.00 95.50 79 HIS A C 1
ATOM 607 O O . HIS A 1 79 ? -4.466 11.701 -1.900 1.00 95.50 79 HIS A O 1
ATOM 613 N N . MET A 1 80 ? -4.169 11.034 0.240 1.00 96.62 80 MET A N 1
ATOM 614 C CA . MET A 1 80 ? -2.705 11.051 0.228 1.00 96.62 80 MET A CA 1
ATOM 615 C C . MET A 1 80 ? -2.109 9.682 -0.112 1.00 96.62 80 MET A C 1
ATOM 617 O O . MET A 1 80 ? -0.921 9.604 -0.419 1.00 96.62 80 MET A O 1
ATOM 621 N N . MET A 1 81 ? -2.906 8.613 -0.092 1.00 98.44 81 MET A N 1
ATOM 622 C CA . MET A 1 81 ? -2.430 7.244 -0.253 1.00 98.44 81 MET A CA 1
ATOM 623 C C . MET A 1 81 ? -2.521 6.759 -1.703 1.00 98.44 81 MET A C 1
ATOM 625 O O . MET A 1 81 ? -3.442 7.091 -2.458 1.00 98.44 81 MET A O 1
ATOM 629 N N . TYR A 1 82 ? -1.554 5.928 -2.086 1.00 98.25 82 TYR A N 1
ATOM 630 C CA . TYR A 1 82 ? -1.454 5.315 -3.406 1.00 98.25 82 TYR A CA 1
ATOM 631 C C . TYR A 1 82 ? -0.999 3.863 -3.285 1.00 98.25 82 TYR A C 1
ATOM 633 O O . TYR A 1 82 ? -0.096 3.556 -2.508 1.00 98.25 82 TYR A O 1
ATOM 641 N N . ALA A 1 83 ? -1.568 2.999 -4.120 1.00 98.19 83 ALA A N 1
ATOM 642 C CA . ALA A 1 83 ? -1.118 1.631 -4.329 1.00 98.19 83 ALA A CA 1
ATOM 643 C C . ALA A 1 83 ? -0.327 1.546 -5.639 1.00 98.19 83 ALA A C 1
ATOM 645 O O . ALA A 1 83 ? -0.806 1.996 -6.680 1.00 98.19 83 ALA A O 1
ATOM 646 N N . THR A 1 84 ? 0.875 0.974 -5.598 1.00 97.44 84 THR A N 1
ATOM 647 C CA . THR A 1 84 ? 1.659 0.643 -6.795 1.00 97.44 84 THR A CA 1
ATOM 648 C C . THR A 1 84 ? 1.642 -0.870 -7.006 1.00 97.44 84 THR A C 1
ATOM 650 O O . THR A 1 84 ? 2.006 -1.607 -6.092 1.00 97.4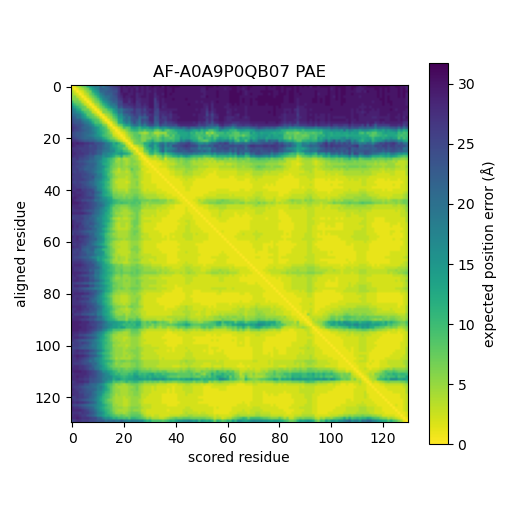4 84 THR A O 1
ATOM 653 N N . VAL A 1 85 ? 1.218 -1.322 -8.190 1.00 96.62 85 VAL A N 1
ATOM 654 C CA . VAL A 1 85 ? 1.067 -2.746 -8.561 1.00 96.62 85 VAL A CA 1
ATOM 655 C C . VAL A 1 85 ? 1.769 -3.060 -9.884 1.00 96.62 85 VAL A C 1
ATOM 657 O O . VAL A 1 85 ? 2.025 -2.148 -10.670 1.00 96.62 85 VAL A O 1
ATOM 660 N N . GLY A 1 86 ? 2.057 -4.337 -10.157 1.00 94.31 86 GLY A N 1
ATOM 661 C CA . GLY A 1 86 ? 2.605 -4.773 -11.451 1.00 94.31 86 GLY A CA 1
ATOM 662 C C . GLY A 1 86 ? 4.052 -4.334 -11.706 1.00 94.31 86 GLY A C 1
ATOM 663 O O . GLY A 1 86 ? 4.439 -4.087 -12.845 1.00 94.31 86 GLY A O 1
ATOM 664 N N . THR A 1 87 ? 4.854 -4.181 -10.651 1.00 92.50 87 THR A N 1
ATOM 665 C CA . THR A 1 87 ? 6.285 -3.870 -10.756 1.00 92.50 87 THR A CA 1
ATOM 666 C C . THR A 1 87 ? 7.076 -4.599 -9.676 1.00 92.50 87 THR A C 1
ATOM 668 O O . THR A 1 87 ? 6.588 -4.797 -8.568 1.00 92.50 87 THR A O 1
ATOM 671 N N . ILE A 1 88 ? 8.319 -4.944 -10.002 1.00 90.62 88 ILE A N 1
ATOM 672 C CA . ILE A 1 88 ? 9.333 -5.458 -9.065 1.00 90.62 88 ILE A CA 1
ATOM 673 C C . ILE A 1 88 ? 10.357 -4.376 -8.677 1.00 90.62 88 ILE A C 1
ATOM 675 O O . ILE A 1 88 ? 11.277 -4.624 -7.910 1.00 90.62 88 ILE A O 1
ATOM 679 N N . ASN A 1 89 ? 10.220 -3.159 -9.217 1.00 89.50 89 ASN A N 1
ATOM 680 C CA . ASN A 1 89 ? 11.091 -2.026 -8.920 1.00 89.50 89 ASN A CA 1
ATOM 681 C C . ASN A 1 89 ? 10.251 -0.764 -8.696 1.00 89.50 89 ASN A C 1
ATOM 683 O O . ASN A 1 89 ? 9.758 -0.149 -9.645 1.00 89.50 89 ASN A O 1
ATOM 687 N N . ILE A 1 90 ? 10.120 -0.360 -7.433 1.00 87.12 90 ILE A N 1
ATOM 688 C CA . ILE A 1 90 ? 9.296 0.785 -7.023 1.00 87.12 90 ILE A CA 1
ATOM 689 C C . ILE A 1 90 ? 9.870 2.149 -7.428 1.00 87.12 90 ILE A C 1
ATOM 691 O O . ILE A 1 90 ? 9.124 3.116 -7.578 1.00 87.12 90 ILE A O 1
ATOM 695 N N . ASN A 1 91 ? 11.183 2.204 -7.655 1.00 85.56 91 ASN A N 1
ATOM 696 C CA . ASN A 1 91 ? 11.893 3.390 -8.133 1.00 85.56 91 ASN A CA 1
ATOM 697 C C . ASN A 1 91 ? 11.997 3.417 -9.670 1.00 85.56 91 ASN A C 1
ATOM 699 O O . ASN A 1 91 ? 12.574 4.340 -10.243 1.00 85.56 91 ASN A O 1
ATOM 703 N N . GLY A 1 92 ? 11.486 2.382 -10.346 1.00 80.44 92 GLY A N 1
ATOM 704 C CA . GLY A 1 92 ? 11.525 2.234 -11.796 1.00 80.44 92 GLY A CA 1
ATOM 705 C C . GLY A 1 92 ? 10.375 2.938 -12.522 1.00 80.44 92 GLY A C 1
ATOM 706 O O . GLY A 1 92 ? 9.534 3.607 -11.928 1.00 80.44 92 GLY A O 1
ATOM 707 N N . LYS A 1 93 ? 10.330 2.754 -13.847 1.00 73.75 93 LYS A N 1
ATOM 708 C CA . LYS A 1 93 ? 9.304 3.325 -14.743 1.00 73.75 93 LYS A CA 1
ATOM 709 C C . LYS A 1 93 ? 8.117 2.382 -15.029 1.00 73.75 93 LYS A C 1
ATOM 711 O O . LYS A 1 93 ? 7.337 2.664 -15.929 1.00 73.75 93 LYS A O 1
ATOM 716 N N . GLY A 1 94 ? 8.003 1.261 -14.312 1.00 83.88 94 GLY A N 1
ATOM 717 C CA . GLY A 1 94 ? 6.978 0.231 -14.532 1.00 83.88 94 GLY A CA 1
ATOM 718 C C . GLY A 1 94 ? 5.871 0.212 -13.473 1.00 83.88 94 GLY A C 1
ATOM 719 O O . GLY A 1 94 ? 5.985 0.851 -12.426 1.00 83.88 94 GLY A O 1
ATOM 720 N N . GLY A 1 95 ? 4.827 -0.576 -13.739 1.00 92.56 95 GLY A N 1
ATOM 721 C CA . GLY A 1 95 ? 3.677 -0.749 -12.854 1.00 92.56 95 GLY A CA 1
ATOM 722 C C . GLY A 1 95 ? 2.624 0.355 -12.961 1.00 92.56 95 GLY A C 1
ATOM 723 O O . GLY A 1 95 ? 2.757 1.327 -13.702 1.00 92.56 95 GLY A O 1
ATOM 724 N N . GLN A 1 96 ? 1.548 0.193 -12.199 1.00 95.44 96 GLN A N 1
ATOM 725 C CA . GLN A 1 96 ? 0.448 1.150 -12.105 1.00 95.44 96 GLN A CA 1
ATOM 726 C C . GLN A 1 96 ? 0.400 1.740 -10.711 1.00 95.44 96 GLN A C 1
ATOM 728 O O . GLN A 1 96 ? 0.262 1.007 -9.734 1.00 95.44 96 GLN A O 1
ATOM 733 N N . ARG A 1 97 ? 0.455 3.069 -10.628 1.00 95.88 97 ARG A N 1
ATOM 734 C CA . ARG A 1 97 ? 0.225 3.801 -9.386 1.00 95.88 97 ARG A CA 1
ATOM 735 C C . ARG A 1 97 ? -1.198 4.337 -9.371 1.00 95.88 97 ARG A C 1
ATOM 737 O O . ARG A 1 97 ? -1.535 5.232 -10.140 1.00 95.88 97 ARG A O 1
ATOM 744 N N . ILE A 1 98 ? -2.023 3.782 -8.497 1.00 97.81 98 ILE A N 1
ATOM 745 C CA . ILE A 1 98 ? -3.456 4.056 -8.421 1.00 97.81 98 ILE A CA 1
ATOM 746 C C . ILE A 1 98 ? -3.748 4.719 -7.079 1.00 97.81 98 ILE A C 1
ATOM 748 O O . ILE A 1 98 ? -3.236 4.301 -6.040 1.00 97.81 98 ILE A O 1
ATOM 752 N N . LYS A 1 99 ? -4.551 5.783 -7.099 1.00 98.38 99 LYS A N 1
ATOM 753 C CA . LYS A 1 99 ? -4.950 6.492 -5.884 1.00 98.38 99 LYS A CA 1
ATOM 754 C C . LYS A 1 99 ? -5.876 5.611 -5.044 1.00 98.38 99 LYS A C 1
ATOM 756 O O . LYS A 1 99 ? -6.702 4.869 -5.580 1.00 98.38 99 LYS A O 1
ATOM 761 N N . VAL A 1 100 ? -5.754 5.713 -3.728 1.00 98.62 100 VAL A N 1
ATOM 762 C CA . VAL A 1 100 ? -6.707 5.094 -2.808 1.00 98.62 100 VAL A CA 1
ATOM 763 C C . VAL A 1 100 ? -7.990 5.926 -2.774 1.00 98.62 100 VAL A C 1
ATOM 765 O O . VAL A 1 100 ? -7.957 7.141 -2.584 1.00 98.62 100 VAL A O 1
ATOM 768 N N . GLU A 1 101 ? -9.128 5.269 -2.994 1.00 98.69 101 GLU A N 1
ATOM 769 C CA . GLU A 1 101 ? -10.457 5.873 -2.846 1.00 98.69 101 GLU A CA 1
ATOM 770 C C . GLU A 1 101 ? -10.845 5.925 -1.365 1.00 98.69 101 GLU A C 1
ATOM 772 O O . GLU A 1 101 ? -11.241 6.965 -0.848 1.00 98.69 101 GLU A O 1
ATOM 777 N N . THR A 1 102 ? -10.715 4.788 -0.683 1.00 98.69 102 THR A N 1
ATOM 778 C CA . THR A 1 102 ? -11.031 4.618 0.736 1.00 98.69 102 THR A CA 1
ATOM 779 C C . THR A 1 102 ? -10.395 3.327 1.251 1.00 98.69 102 THR A C 1
ATOM 781 O O . THR A 1 102 ? -9.838 2.545 0.475 1.00 98.69 102 THR A O 1
ATOM 784 N N . PHE A 1 103 ? -10.499 3.072 2.548 1.00 98.62 103 PHE A N 1
ATOM 785 C CA . PHE A 1 103 ? -10.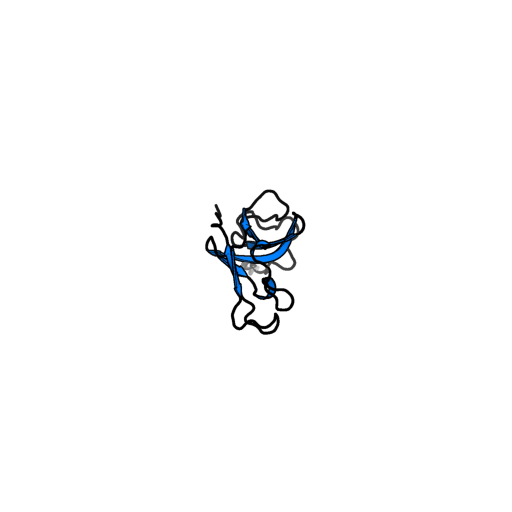116 1.810 3.158 1.00 98.62 103 PHE A CA 1
ATOM 786 C C . PHE A 1 103 ? -11.037 1.472 4.328 1.00 98.62 103 PHE A C 1
ATOM 788 O O . PHE A 1 103 ? -11.745 2.326 4.860 1.00 98.62 103 PHE A O 1
ATOM 795 N N . ILE A 1 104 ? -11.042 0.200 4.705 1.00 98.44 104 ILE A N 1
ATOM 796 C CA . ILE A 1 104 ? -11.830 -0.335 5.808 1.00 98.44 104 ILE A CA 1
ATOM 797 C C . ILE A 1 104 ? -10.876 -1.132 6.689 1.00 98.44 104 ILE A C 1
ATOM 799 O O . ILE A 1 104 ? -10.316 -2.133 6.242 1.00 98.44 104 ILE A O 1
ATOM 803 N N . MET A 1 105 ? -10.707 -0.691 7.933 1.00 98.19 105 MET A N 1
ATOM 804 C CA . MET A 1 105 ? -10.036 -1.467 8.975 1.00 98.19 105 MET A CA 1
ATOM 805 C C . MET A 1 105 ? -11.034 -2.425 9.623 1.00 98.19 105 MET A C 1
ATOM 807 O O . MET A 1 105 ? -12.234 -2.132 9.706 1.00 98.19 105 MET A O 1
ATOM 811 N N . ASN A 1 106 ? -10.560 -3.585 10.076 1.00 97.62 106 ASN A N 1
ATOM 812 C CA . ASN A 1 106 ? -11.390 -4.478 10.871 1.00 97.62 106 ASN A CA 1
ATOM 813 C C . ASN A 1 106 ? -11.914 -3.734 12.109 1.00 97.62 106 ASN A C 1
ATOM 815 O O . ASN A 1 106 ? -11.146 -3.142 12.852 1.00 97.62 106 ASN A O 1
ATOM 819 N N . ARG A 1 107 ? -13.223 -3.791 12.371 1.00 96.12 107 ARG A N 1
ATOM 820 C CA . ARG A 1 107 ? -13.851 -3.085 13.506 1.00 96.12 107 ARG A CA 1
ATOM 821 C C . ARG A 1 107 ? -13.372 -3.563 14.880 1.00 96.12 107 ARG A C 1
ATOM 823 O O . ARG A 1 107 ? -13.664 -2.908 15.871 1.00 96.12 107 ARG A O 1
ATOM 830 N N . LYS A 1 108 ? -12.733 -4.734 14.941 1.00 96.31 108 LYS A N 1
ATOM 831 C CA . LYS A 1 108 ? -12.140 -5.293 16.160 1.00 96.31 108 LYS A CA 1
ATOM 832 C C . LYS A 1 108 ? -10.665 -4.920 16.338 1.00 96.31 108 LYS A C 1
ATOM 834 O O . LYS A 1 108 ? -10.106 -5.273 17.368 1.00 96.31 108 LYS A O 1
ATOM 839 N N . TYR A 1 109 ? -10.051 -4.267 15.351 1.00 95.81 109 TYR A N 1
ATOM 840 C CA . TYR A 1 109 ? -8.708 -3.714 15.487 1.00 95.81 109 TYR A CA 1
ATOM 841 C C . TYR A 1 109 ? -8.739 -2.569 16.502 1.00 95.81 109 TYR A C 1
ATOM 843 O O . TYR A 1 109 ? -9.591 -1.684 16.399 1.00 95.81 109 TYR A O 1
ATOM 851 N N . LEU A 1 110 ? -7.835 -2.618 17.478 1.00 91.25 110 LEU A N 1
ATOM 852 C CA . LEU A 1 110 ? -7.650 -1.565 18.480 1.00 91.25 110 LEU A CA 1
ATOM 853 C C . LEU A 1 110 ? -6.244 -0.968 18.384 1.00 91.25 110 LEU A C 1
ATOM 855 O O . LEU A 1 110 ? -6.092 0.245 18.392 1.00 91.25 110 LEU A O 1
ATOM 859 N N . GLU A 1 111 ? -5.244 -1.836 18.263 1.00 90.12 111 GLU A N 1
ATOM 860 C CA . GLU A 1 111 ? -3.821 -1.517 18.118 1.00 90.12 111 GLU A CA 1
ATOM 861 C C . GLU A 1 111 ? -3.083 -2.714 17.491 1.00 90.12 111 GLU A C 1
ATOM 863 O O . GLU A 1 111 ? -3.619 -3.830 17.469 1.00 90.12 111 GLU A O 1
ATOM 868 N N . SER A 1 112 ? -1.852 -2.510 17.014 1.00 82.38 112 SER A N 1
ATOM 869 C CA . SER A 1 112 ? -1.052 -3.515 16.288 1.00 82.38 112 SER A CA 1
ATOM 870 C C . SER A 1 112 ? -0.950 -4.875 16.992 1.00 82.38 112 SER A C 1
ATOM 872 O O . SER A 1 112 ? -1.038 -5.914 16.339 1.00 82.38 112 SER A O 1
ATOM 874 N N . ASP A 1 113 ? -0.841 -4.885 18.323 1.00 85.50 113 ASP A N 1
ATOM 875 C CA . ASP A 1 113 ? -0.649 -6.111 19.109 1.00 85.50 113 ASP A CA 1
ATOM 876 C C . ASP A 1 113 ? -1.969 -6.758 19.578 1.00 85.50 113 ASP A C 1
ATOM 878 O O . ASP A 1 113 ? -1.972 -7.859 20.132 1.00 85.50 113 ASP A O 1
ATOM 882 N N . SER A 1 114 ? -3.118 -6.121 19.321 1.00 86.19 114 SER A N 1
ATOM 883 C CA . SER A 1 114 ? -4.440 -6.615 19.754 1.00 86.19 114 SER A CA 1
ATOM 884 C C . SER A 1 114 ? -5.003 -7.758 18.894 1.00 86.19 114 SER A C 1
ATOM 886 O O . SER A 1 114 ? -6.045 -8.342 19.215 1.00 86.19 114 SER A O 1
ATOM 888 N N . GLY A 1 115 ? -4.326 -8.097 17.794 1.00 92.38 115 GLY A N 1
ATOM 889 C CA . GLY A 1 115 ? -4.864 -8.957 16.746 1.00 92.38 115 GLY A CA 1
ATOM 890 C C . GLY A 1 115 ? -5.860 -8.213 15.852 1.00 92.38 115 GLY A C 1
ATOM 891 O O . GLY A 1 115 ? -5.953 -6.991 15.865 1.00 92.38 115 GLY A O 1
ATOM 892 N N . TYR A 1 116 ? -6.590 -8.957 15.012 1.00 96.56 116 TYR A N 1
ATOM 893 C CA . TYR A 1 116 ? -7.494 -8.383 13.999 1.00 96.56 116 TYR A CA 1
ATOM 894 C C . TYR A 1 116 ? -6.831 -7.327 13.093 1.00 96.56 116 TYR A C 1
ATOM 896 O O . TYR A 1 116 ? -7.530 -6.502 12.505 1.00 96.56 116 TYR A O 1
ATOM 904 N N . ASP A 1 117 ? -5.505 -7.390 12.950 1.00 97.38 117 ASP A N 1
ATOM 905 C CA . ASP A 1 117 ? -4.684 -6.478 12.160 1.00 97.38 117 ASP A CA 1
ATOM 906 C C . ASP A 1 117 ? -4.835 -6.769 10.661 1.00 97.38 117 ASP A C 1
ATOM 908 O O . ASP A 1 117 ? -3.981 -7.342 9.987 1.00 97.38 117 ASP A O 1
ATOM 912 N N . ILE A 1 118 ? -6.020 -6.449 10.155 1.00 98.12 118 ILE A N 1
ATOM 913 C CA . ILE A 1 118 ? -6.425 -6.695 8.781 1.00 98.12 118 ILE A CA 1
ATOM 914 C C . ILE A 1 118 ? -7.285 -5.537 8.293 1.00 98.12 118 ILE A C 1
ATOM 916 O O . ILE A 1 118 ? -8.231 -5.095 8.950 1.00 98.12 118 ILE A O 1
ATOM 920 N N . GLY A 1 119 ? -6.962 -5.056 7.103 1.00 98.38 119 GLY A N 1
ATOM 921 C CA . GLY A 1 119 ? -7.659 -3.976 6.435 1.00 98.38 119 GLY A CA 1
ATOM 922 C C . GLY A 1 119 ? -7.736 -4.217 4.936 1.00 98.38 119 GLY A C 1
ATOM 923 O O . GLY A 1 119 ? -6.951 -4.964 4.350 1.00 98.38 119 GLY A O 1
ATOM 924 N N . VAL A 1 120 ? -8.707 -3.573 4.300 1.00 98.75 120 VAL A N 1
ATOM 925 C CA . VAL A 1 120 ? -8.848 -3.584 2.844 1.00 98.75 120 VAL A CA 1
ATOM 926 C C . VAL A 1 120 ? -8.843 -2.166 2.307 1.00 98.75 120 VAL A C 1
ATOM 928 O O . VAL A 1 120 ? -9.508 -1.278 2.834 1.00 98.75 120 VAL A O 1
ATOM 931 N N . VAL A 1 121 ? -8.104 -1.962 1.227 1.00 98.88 121 VAL A N 1
AT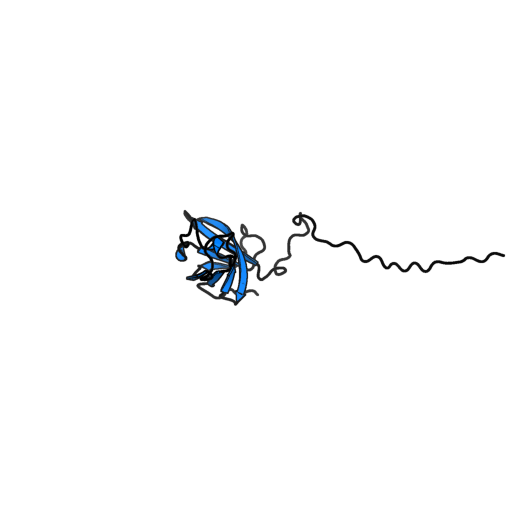OM 932 C CA . VAL A 1 121 ? -7.966 -0.687 0.528 1.00 98.88 121 VAL A CA 1
ATOM 933 C C . VAL A 1 121 ? -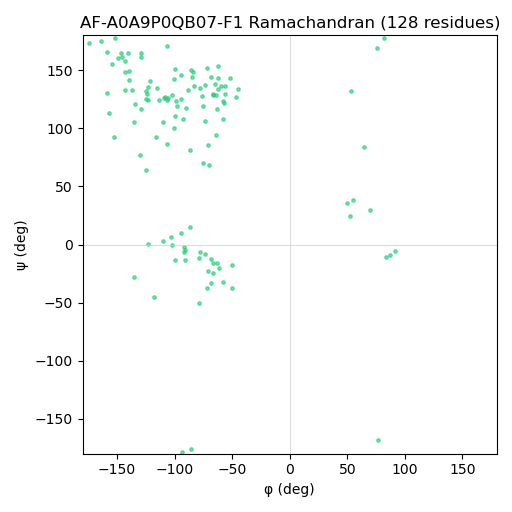8.706 -0.783 -0.798 1.00 98.88 121 VAL A C 1
ATOM 935 O O . VAL A 1 121 ? -8.461 -1.698 -1.588 1.00 98.88 121 VAL A O 1
ATOM 938 N N . LYS A 1 122 ? -9.598 0.173 -1.055 1.00 98.81 122 LYS A N 1
ATOM 939 C CA . LYS A 1 122 ? -10.312 0.306 -2.324 1.00 98.81 122 LYS A CA 1
ATOM 940 C C . LYS A 1 122 ? -9.575 1.283 -3.234 1.00 98.81 122 LYS A C 1
ATOM 942 O O . LYS A 1 122 ? -9.323 2.429 -2.863 1.00 98.81 122 LYS A O 1
ATOM 947 N N . LEU A 1 123 ? -9.254 0.838 -4.442 1.00 98.81 123 LEU A N 1
ATOM 948 C CA . LEU A 1 123 ? -8.567 1.639 -5.453 1.00 98.81 123 LEU A CA 1
ATOM 949 C C . LEU A 1 123 ? -9.558 2.486 -6.259 1.00 98.81 123 LEU A C 1
ATOM 951 O O . LEU A 1 123 ? -10.646 2.019 -6.598 1.00 98.81 123 LEU A O 1
ATOM 955 N N . SER A 1 124 ? -9.148 3.700 -6.643 1.00 98.69 124 SER A N 1
ATOM 956 C CA . SER A 1 124 ? -9.970 4.618 -7.449 1.00 98.69 124 SER A CA 1
ATOM 957 C C . SER A 1 124 ? -10.193 4.149 -8.893 1.00 98.69 124 SER A C 1
ATOM 959 O O . SER A 1 124 ? -11.011 4.719 -9.610 1.00 98.69 124 SER A O 1
ATOM 961 N N . ALA A 1 125 ? -9.440 3.147 -9.347 1.00 98.38 125 ALA A N 1
ATOM 962 C CA . ALA A 1 125 ? -9.553 2.529 -10.663 1.00 98.38 125 ALA A CA 1
ATOM 963 C C . ALA A 1 125 ? -9.144 1.051 -10.591 1.00 98.38 125 ALA A C 1
ATOM 965 O O . ALA A 1 125 ? -8.448 0.638 -9.662 1.00 98.38 125 ALA A O 1
ATOM 966 N N . ASN A 1 126 ? -9.565 0.260 -11.581 1.00 98.38 126 ASN A N 1
ATOM 967 C CA . ASN A 1 126 ? -9.112 -1.122 -11.715 1.00 98.38 126 ASN A CA 1
ATOM 968 C C . ASN A 1 126 ? -7.615 -1.154 -12.056 1.00 98.38 126 ASN A C 1
ATOM 970 O O . ASN A 1 126 ? -7.196 -0.535 -13.035 1.00 98.38 126 ASN A O 1
ATOM 974 N N . ALA A 1 127 ? -6.849 -1.934 -11.303 1.00 97.50 127 ALA A N 1
ATOM 975 C CA . ALA A 1 127 ? -5.553 -2.441 -11.713 1.00 97.50 127 ALA A CA 1
ATOM 976 C C . ALA A 1 127 ? -5.713 -3.384 -12.912 1.00 97.50 127 ALA A C 1
ATOM 978 O O . ALA A 1 127 ? -6.628 -4.212 -12.950 1.00 97.50 127 ALA A O 1
ATOM 979 N N . LYS A 1 128 ? -4.812 -3.249 -13.881 1.00 94.62 128 LYS A N 1
ATOM 980 C CA . LYS A 1 128 ? -4.746 -4.060 -15.099 1.00 94.62 128 LYS A CA 1
ATOM 981 C C . LYS A 1 128 ? -3.438 -4.838 -15.099 1.00 94.62 128 LYS A C 1
ATOM 983 O O . LYS A 1 128 ? -2.407 -4.281 -15.445 1.00 94.62 128 LYS A O 1
A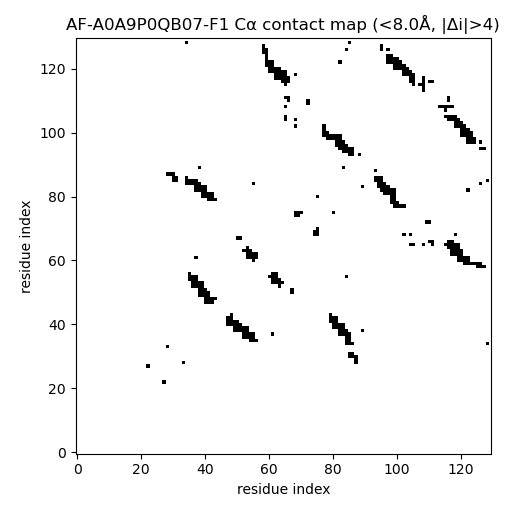TOM 988 N N . LEU A 1 129 ? -3.447 -6.057 -14.582 1.00 85.31 129 LEU A N 1
ATOM 989 C CA . LEU A 1 129 ? -2.270 -6.916 -14.651 1.00 85.31 129 LEU A CA 1
ATOM 990 C C . LEU A 1 129 ? -2.388 -7.703 -15.955 1.00 85.31 129 LEU A C 1
ATOM 992 O O . LEU A 1 129 ? -3.398 -8.379 -16.149 1.00 85.31 129 LEU A O 1
ATOM 996 N N . ASP A 1 130 ? -1.430 -7.486 -16.850 1.00 67.19 130 ASP A N 1
ATOM 997 C CA . ASP A 1 130 ? -1.381 -8.083 -18.187 1.00 67.19 130 ASP A CA 1
ATOM 998 C C . ASP A 1 130 ? -0.986 -9.567 -18.128 1.00 67.19 130 ASP A C 1
ATOM 1000 O O . ASP A 1 130 ? -0.189 -9.929 -17.227 1.00 67.19 130 ASP A O 1
#

Secondary structure (DSSP, 8-state):
--------------------SSPPTT-PPPTTTSTTEEEEEEEETTEEEEEEEEEEEETTEEEE-SGGGEETTEEPPGGGEEEEES-S-TTSS-SEEEEEEEEEE-TT--SGGGS---EEEEESS-----

pLDDT: mean 86.79, std 16.27, range [41.25, 98.88]

Mean predicted aligned error: 8.97 Å

InterPro domains:
  IPR001254 Serine proteases, trypsin domain [PF00089] (30-129)
  IPR001254 Serine proteases, trypsin domain [PS50240] (19-130)
  IPR001314 Peptidase S1A, chymotrypsin family [PR00722] (53-68)
  IPR001314 Peptidase S1A, chymotrypsin family [PR00722] (113-127)
  IPR009003 Peptidase S1, PA clan [SSF50494] (5-128)
  IPR018114 Serine proteases, trypsin family, histidine active site [PS00134] (63-68)
  IPR050430 Peptidase S1 family serine proteases [PTHR24276] (6-126)

Foldseek 3Di:
DDDDDDDDPPPPDPDDDDDDDDDDPPPQQDQVNQQQKKFKWFQDPNDTHTDFIWGCPFQFKTKGFQQVQADPQHGDDQQRMWIWGRDSDPPDPDTDIFGWPDKDQDPQDDDPPSPSGIMMTTTPDGGDHD

Solvent-accessible surface area (backbone atoms only — not comparable to full-atom values): 8028 Å² total; per-residue (Å²): 139,82,85,86,76,86,74,87,79,74,82,81,77,87,82,76,93,75,86,82,75,80,74,58,88,85,63,60,73,56,88,70,71,60,58,40,45,28,38,30,24,40,57,54,96,90,41,77,45,75,79,42,64,34,37,53,80,44,55,39,34,32,41,34,48,26,61,76,48,39,57,97,85,43,70,57,64,37,86,42,30,31,40,37,32,60,55,84,43,94,89,55,96,58,51,48,79,39,48,30,61,42,71,47,60,39,90,76,41,78,48,77,89,71,39,58,53,35,20,40,36,34,41,68,54,72,60,82,82,129